Protein AF-A0A6H1ZQM0-F1 (afdb_monomer)

Sequence (120 aa):
MTTIKIISPIAGKGLGRIYTAQPQIVDETNYIELGLIVRDDAGEPIKNAVVIITATDDTQNKTLNGTGDVLPQYENEVRIITPFYPFHYEFKTVGDHTITFSVNDITDSVTLTVVAPDPV

Nearest PDB structures (foldseek):
  2ill-assembly1_A  TM=4.337E-01  e=2.910E-03  Homo sapiens
  6efy-assembly1_A-2  TM=4.329E-01  e=1.129E-02  Drosophila melanogaster
  7y1b-assembly1_A  TM=4.254E-01  e=7.142E-02  Mus musculus
  2edn-assembly1_A  TM=3.962E-01  e=3.725E-02  Homo sapiens
  4y61-assembly1_A  TM=4.168E-01  e=4.517E-01  Mus musculus

Secondary structure (DSSP, 8-state):
--EEEEE-SSTTSSSS-EEE----TT-TT-EEEEEEEEE-TTS-B-SS-EEEEEESSGGG-EEEES--EEEEEEETTEEEEEEEEEEEEE--SSEEEEEEEEETTEEEEEEEEEEPPPP-

Structure (mmCIF, N/CA/C/O backbone):
data_AF-A0A6H1ZQM0-F1
#
_entry.id   AF-A0A6H1ZQM0-F1
#
loop_
_atom_site.group_PDB
_atom_site.id
_atom_site.type_symbol
_atom_site.label_atom_id
_atom_site.label_alt_id
_atom_site.label_comp_id
_atom_site.label_asym_id
_atom_site.label_entity_id
_atom_site.label_seq_id
_atom_site.pdbx_PDB_ins_code
_atom_site.Cartn_x
_atom_site.Cartn_y
_atom_site.Cartn_z
_atom_site.occupancy
_atom_site.B_iso_or_equiv
_atom_site.auth_seq_id
_atom_site.auth_comp_id
_atom_site.auth_asym_id
_atom_site.auth_atom_id
_atom_site.pdbx_PDB_model_num
ATOM 1 N N . MET A 1 1 ? 15.819 -9.179 -11.002 1.00 77.19 1 MET A N 1
ATOM 2 C CA . MET A 1 1 ? 14.722 -9.644 -10.148 1.00 77.19 1 MET A CA 1
ATOM 3 C C . MET A 1 1 ? 13.689 -8.534 -10.046 1.00 7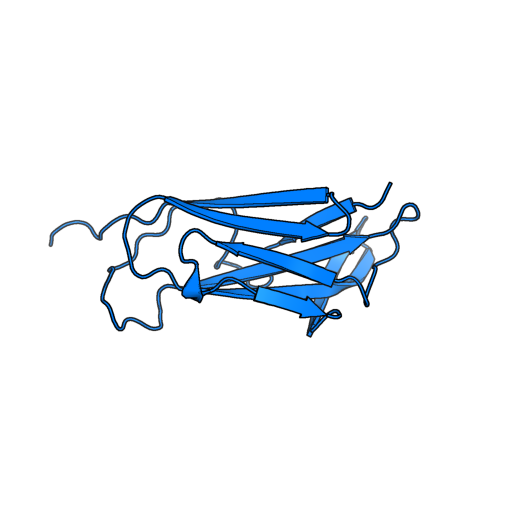7.19 1 MET A C 1
ATOM 5 O O . MET A 1 1 ? 14.099 -7.398 -9.821 1.00 77.19 1 MET A O 1
ATOM 9 N N . THR A 1 2 ? 12.395 -8.838 -10.202 1.00 89.00 2 THR A N 1
ATOM 10 C CA . THR A 1 2 ? 11.324 -7.866 -9.941 1.00 89.00 2 THR A CA 1
ATOM 11 C C . THR A 1 2 ? 11.441 -7.382 -8.500 1.00 89.00 2 THR A C 1
ATOM 13 O O . THR A 1 2 ? 11.772 -8.159 -7.605 1.00 89.00 2 THR A O 1
ATOM 16 N N . THR A 1 3 ? 11.197 -6.098 -8.275 1.00 92.75 3 THR A N 1
ATOM 17 C CA . THR A 1 3 ? 11.216 -5.500 -6.940 1.00 92.75 3 THR A CA 1
ATOM 18 C C . THR A 1 3 ? 9.886 -4.830 -6.653 1.00 92.75 3 THR A C 1
ATOM 20 O O . THR A 1 3 ? 9.220 -4.314 -7.556 1.00 92.75 3 THR A O 1
ATOM 23 N N . ILE A 1 4 ? 9.501 -4.840 -5.380 1.00 93.94 4 ILE A N 1
ATOM 24 C CA . ILE A 1 4 ? 8.339 -4.109 -4.891 1.00 93.94 4 ILE A CA 1
ATOM 25 C C . ILE A 1 4 ? 8.764 -3.165 -3.771 1.00 93.94 4 ILE A C 1
ATOM 27 O O . ILE A 1 4 ? 9.729 -3.430 -3.055 1.00 93.94 4 ILE A O 1
ATOM 31 N N . LYS A 1 5 ? 8.060 -2.043 -3.649 1.00 92.69 5 LYS A N 1
ATOM 32 C CA . LYS A 1 5 ? 8.291 -1.050 -2.602 1.00 92.69 5 LYS A CA 1
ATOM 33 C C . LYS A 1 5 ? 6.970 -0.452 -2.159 1.00 92.69 5 LYS A C 1
ATOM 35 O O . LYS A 1 5 ? 6.292 0.197 -2.960 1.00 92.69 5 LYS A O 1
ATOM 40 N N . ILE A 1 6 ? 6.643 -0.617 -0.882 1.00 90.75 6 ILE A N 1
ATOM 41 C CA . ILE A 1 6 ? 5.514 0.083 -0.272 1.00 90.75 6 ILE A CA 1
ATOM 42 C C . ILE A 1 6 ? 5.908 1.546 -0.028 1.00 90.75 6 ILE A C 1
ATOM 44 O O . ILE A 1 6 ? 7.037 1.868 0.351 1.00 90.75 6 ILE A O 1
ATOM 48 N N . ILE A 1 7 ? 4.973 2.457 -0.273 1.00 90.19 7 ILE A N 1
ATOM 49 C CA . ILE A 1 7 ? 5.135 3.902 -0.115 1.00 90.19 7 ILE A CA 1
ATOM 50 C C . ILE A 1 7 ? 3.937 4.520 0.613 1.00 90.19 7 ILE A C 1
ATOM 52 O O . ILE A 1 7 ? 2.844 3.962 0.629 1.00 90.19 7 ILE A O 1
ATOM 56 N N . SER A 1 8 ? 4.151 5.716 1.163 1.00 86.81 8 SER A N 1
ATOM 57 C CA . SER A 1 8 ? 3.099 6.630 1.618 1.00 86.81 8 SER A CA 1
ATOM 58 C C . SER A 1 8 ? 2.915 7.719 0.556 1.00 86.81 8 SER A C 1
ATOM 60 O O . SER A 1 8 ? 3.752 8.624 0.501 1.00 86.81 8 SER A O 1
ATOM 62 N N . PRO A 1 9 ? 1.884 7.664 -0.305 1.00 81.50 9 PRO A N 1
ATOM 63 C CA . PRO A 1 9 ? 1.688 8.669 -1.349 1.00 81.50 9 PRO A CA 1
ATOM 64 C C . PRO A 1 9 ? 1.310 10.041 -0.773 1.00 81.50 9 PRO A C 1
ATOM 66 O O . PRO A 1 9 ? 1.585 11.065 -1.395 1.00 81.50 9 PRO A O 1
ATOM 69 N N . ILE A 1 10 ? 0.740 10.080 0.437 1.00 77.50 10 ILE A N 1
ATOM 70 C CA . ILE A 1 10 ? 0.401 11.320 1.138 1.00 77.50 10 ILE A CA 1
ATOM 71 C C . ILE A 1 10 ? 1.422 11.593 2.243 1.00 77.50 10 ILE A C 1
ATOM 73 O O . ILE A 1 10 ? 1.634 10.777 3.145 1.00 77.50 10 ILE A O 1
ATOM 77 N N . ALA A 1 11 ? 2.046 12.771 2.198 1.00 67.62 11 ALA A N 1
ATOM 78 C CA . ALA A 1 11 ? 2.943 13.220 3.253 1.00 67.62 11 ALA A CA 1
ATOM 79 C C . ALA A 1 11 ? 2.189 13.311 4.589 1.00 67.62 11 ALA A C 1
ATOM 81 O O . ALA A 1 11 ? 1.138 13.937 4.689 1.00 67.62 11 ALA A O 1
ATOM 82 N N . GLY A 1 12 ? 2.733 12.681 5.629 1.00 63.97 12 GLY A N 1
ATOM 83 C CA . GLY A 1 12 ? 2.134 12.696 6.962 1.00 63.97 12 GLY A CA 1
ATOM 84 C C . GLY A 1 12 ? 1.125 11.577 7.252 1.00 63.97 12 GLY A C 1
ATOM 85 O O . GLY A 1 12 ? 0.748 11.434 8.412 1.00 63.97 12 GLY A O 1
ATOM 86 N N . LYS A 1 13 ? 0.739 10.761 6.258 1.00 68.12 13 LYS A N 1
ATOM 87 C CA . LYS A 1 13 ? -0.271 9.694 6.398 1.00 68.12 13 LYS A CA 1
ATOM 88 C C . LYS A 1 13 ? 0.198 8.317 5.893 1.00 68.12 13 LYS A C 1
ATOM 90 O O . LYS A 1 13 ? -0.497 7.683 5.109 1.00 68.12 13 LYS A O 1
ATOM 95 N N . GLY A 1 14 ? 1.340 7.822 6.377 1.00 64.62 14 GLY A N 1
ATOM 96 C CA . GLY A 1 14 ? 1.783 6.456 6.060 1.00 64.62 14 GLY A CA 1
ATOM 97 C C . GLY A 1 14 ? 2.999 5.975 6.854 1.00 64.62 14 GLY A C 1
ATOM 98 O O . GLY A 1 14 ? 3.269 6.489 7.933 1.00 64.62 14 GLY A O 1
ATOM 99 N N . LEU A 1 15 ? 3.689 4.974 6.300 1.00 69.25 15 LEU A N 1
ATOM 100 C CA . LEU A 1 15 ? 4.674 4.061 6.910 1.00 69.25 15 LEU A CA 1
ATOM 101 C C . LEU A 1 15 ? 5.413 4.507 8.193 1.00 69.25 15 LEU A C 1
ATOM 103 O O . LEU A 1 15 ? 5.974 5.601 8.272 1.00 69.25 15 LEU A O 1
ATOM 107 N N . GLY A 1 16 ? 5.536 3.563 9.140 1.00 57.56 16 GLY A N 1
ATOM 108 C CA . GLY A 1 16 ? 6.479 3.634 10.266 1.00 57.56 16 GLY A CA 1
ATOM 109 C C . GLY A 1 16 ? 6.045 4.532 11.425 1.00 57.56 16 GLY A C 1
ATOM 110 O O . GLY A 1 16 ? 6.893 5.048 12.152 1.00 57.56 16 GLY A O 1
ATOM 111 N N . ARG A 1 17 ? 4.738 4.753 11.584 1.00 62.03 17 ARG A N 1
ATOM 112 C CA . ARG A 1 17 ? 4.167 5.609 12.629 1.00 62.03 17 ARG A CA 1
ATOM 113 C C . ARG A 1 17 ? 3.259 4.807 13.556 1.00 62.03 17 ARG A C 1
ATOM 115 O O . ARG A 1 17 ? 2.608 3.861 13.121 1.00 62.03 17 ARG A O 1
ATOM 122 N N . ILE A 1 18 ? 3.204 5.227 14.818 1.00 62.16 18 ILE A N 1
ATOM 123 C CA . ILE A 1 18 ? 2.134 4.850 15.745 1.00 62.16 18 ILE A CA 1
ATOM 124 C C . ILE A 1 18 ? 0.974 5.804 15.480 1.00 62.16 18 ILE A C 1
ATOM 126 O O . ILE A 1 18 ? 1.176 7.021 15.436 1.00 62.16 18 ILE A O 1
ATOM 130 N N . TYR A 1 19 ? -0.220 5.257 15.286 1.00 66.56 19 TYR A N 1
ATOM 131 C CA . TYR A 1 19 ? -1.415 6.042 15.019 1.00 66.56 19 TYR A CA 1
ATOM 132 C C . TYR A 1 19 ? -2.262 6.098 16.282 1.00 66.56 19 TYR A C 1
ATOM 134 O O . TYR A 1 19 ? -2.780 5.083 16.746 1.00 66.56 19 TYR A O 1
ATOM 142 N N . THR A 1 20 ? -2.406 7.297 16.841 1.00 57.44 20 THR A N 1
ATOM 143 C CA . THR A 1 20 ? -3.434 7.558 17.846 1.00 57.44 20 THR A CA 1
ATOM 144 C C . THR A 1 20 ? -4.732 7.814 17.105 1.00 57.44 20 THR A C 1
ATOM 146 O O . THR A 1 20 ? -4.843 8.793 16.368 1.00 57.44 20 THR A O 1
ATOM 149 N N . ALA A 1 21 ? -5.700 6.931 17.289 1.00 58.84 21 ALA A N 1
ATOM 150 C CA . ALA A 1 21 ? -7.008 7.050 16.675 1.00 58.84 21 ALA A CA 1
ATOM 151 C C . ALA A 1 21 ? -8.073 6.819 17.728 1.00 58.84 21 ALA A C 1
ATOM 153 O O . ALA A 1 21 ? -7.935 5.925 18.560 1.00 58.84 21 ALA A O 1
ATOM 154 N N . GLN A 1 22 ? -9.142 7.614 17.692 1.00 55.22 22 GLN A N 1
ATOM 155 C CA . GLN A 1 22 ? -10.358 7.252 18.405 1.00 55.22 22 GLN A CA 1
ATOM 156 C C . GLN A 1 22 ? -11.006 6.126 17.601 1.00 55.22 22 GLN A C 1
ATOM 158 O O . GLN A 1 22 ? -11.541 6.417 16.535 1.00 55.22 22 GLN A O 1
ATOM 163 N N . PRO A 1 23 ? -10.975 4.857 18.041 1.00 52.62 23 PRO A N 1
ATOM 164 C CA . PRO A 1 23 ? -11.600 3.768 17.307 1.00 52.62 23 PRO A CA 1
ATOM 165 C C . PRO A 1 23 ? -13.107 3.887 17.541 1.00 52.62 23 PRO A C 1
ATOM 167 O O . PRO A 1 23 ? -13.685 3.261 18.426 1.00 52.62 23 PRO A O 1
ATOM 170 N N . GLN A 1 24 ? -13.740 4.798 16.815 1.00 54.00 24 GLN A N 1
ATOM 171 C CA . GLN A 1 24 ? -15.182 4.883 16.690 1.00 54.00 24 GLN A CA 1
ATOM 172 C C . GLN A 1 24 ? -15.557 4.159 15.399 1.00 54.00 24 GLN A C 1
ATOM 174 O O . GLN A 1 24 ? -14.864 4.267 14.391 1.00 54.00 24 GLN A O 1
ATOM 179 N N . ILE A 1 25 ? -16.681 3.441 15.418 1.00 49.69 25 ILE A N 1
ATOM 180 C CA . ILE A 1 25 ? -17.190 2.657 14.277 1.00 49.69 25 ILE A CA 1
ATOM 181 C C . ILE A 1 25 ? -17.436 3.539 13.026 1.00 49.69 25 ILE A C 1
ATOM 183 O O . ILE A 1 25 ? -17.604 3.009 11.932 1.00 49.69 25 ILE A O 1
ATOM 187 N N . VAL A 1 26 ? -17.449 4.871 13.174 1.00 44.91 26 VAL A N 1
ATOM 188 C CA . VAL A 1 26 ? -17.863 5.835 12.141 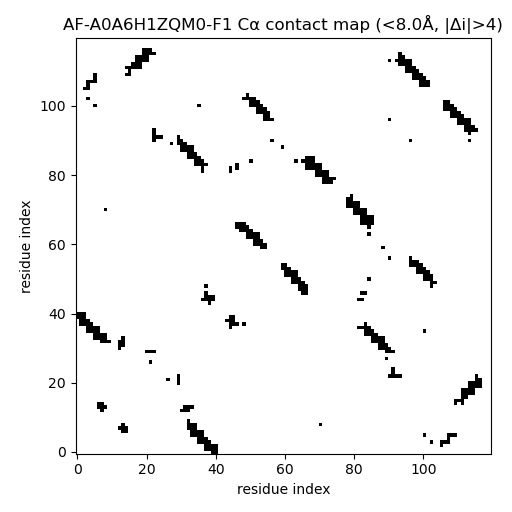1.00 44.91 26 VAL A CA 1
ATOM 189 C C . VAL A 1 26 ? -16.986 7.097 12.125 1.00 44.91 26 VAL A C 1
ATOM 191 O O . VAL A 1 26 ? -17.488 8.186 11.866 1.00 44.91 26 VAL A O 1
ATOM 194 N N . ASP A 1 27 ? -15.693 6.999 12.444 1.00 51.16 27 ASP A N 1
ATOM 195 C CA . ASP A 1 27 ? -14.792 8.132 12.196 1.00 51.16 27 ASP A CA 1
ATOM 196 C C . ASP A 1 27 ? -14.021 7.909 10.888 1.00 51.16 27 ASP A C 1
ATOM 198 O O . ASP A 1 27 ? -13.013 7.201 10.850 1.00 51.16 27 ASP A O 1
ATOM 202 N N . GLU A 1 28 ? -14.516 8.521 9.805 1.00 56.94 28 GLU A N 1
ATOM 203 C CA . GLU A 1 28 ? -13.918 8.539 8.454 1.00 56.94 28 GLU A CA 1
ATOM 204 C C . GLU A 1 28 ? -12.494 9.149 8.433 1.00 56.94 28 GLU A C 1
ATOM 206 O O . GLU A 1 28 ? -11.851 9.239 7.388 1.00 56.94 28 GLU A O 1
ATOM 211 N N . THR A 1 29 ? -11.973 9.594 9.582 1.00 66.12 29 THR A N 1
ATOM 212 C CA . THR A 1 29 ? -10.628 10.162 9.722 1.00 66.12 29 THR A CA 1
ATOM 213 C C . THR A 1 29 ? -9.534 9.129 10.022 1.00 66.12 29 THR A C 1
ATOM 215 O O . THR A 1 29 ? -8.352 9.431 9.812 1.00 66.12 29 THR A O 1
ATOM 218 N N . ASN A 1 30 ? -9.895 7.905 10.430 1.00 81.25 30 ASN A N 1
ATOM 219 C CA . ASN A 1 30 ? -8.957 6.834 10.790 1.00 81.25 30 ASN A CA 1
ATOM 220 C C . ASN A 1 30 ? -8.539 6.000 9.581 1.00 81.25 30 ASN A C 1
ATOM 222 O O . ASN A 1 30 ? -8.940 4.847 9.411 1.00 81.25 30 ASN A O 1
ATOM 226 N N . TYR A 1 31 ? -7.713 6.604 8.738 1.00 86.38 31 TYR A N 1
ATOM 227 C CA . TYR A 1 31 ? -7.200 5.941 7.554 1.00 86.38 31 TYR A CA 1
ATOM 228 C C . TYR A 1 31 ? -5.742 6.285 7.285 1.00 86.38 31 TYR A C 1
ATOM 230 O O . TYR A 1 31 ? -5.208 7.315 7.719 1.00 86.38 31 TYR A O 1
ATOM 238 N N . ILE A 1 32 ? -5.112 5.424 6.497 1.00 87.62 32 ILE A N 1
ATOM 239 C CA . ILE A 1 32 ? -3.862 5.728 5.816 1.00 87.62 32 ILE A CA 1
ATOM 240 C C . ILE A 1 32 ? -4.010 5.515 4.319 1.00 87.62 32 ILE A C 1
ATOM 242 O O . ILE A 1 32 ? -4.856 4.752 3.855 1.00 87.62 32 ILE A O 1
ATOM 246 N N . GLU A 1 33 ? -3.127 6.168 3.577 1.00 90.50 33 GLU A N 1
ATOM 247 C CA . GLU A 1 33 ? -2.934 5.87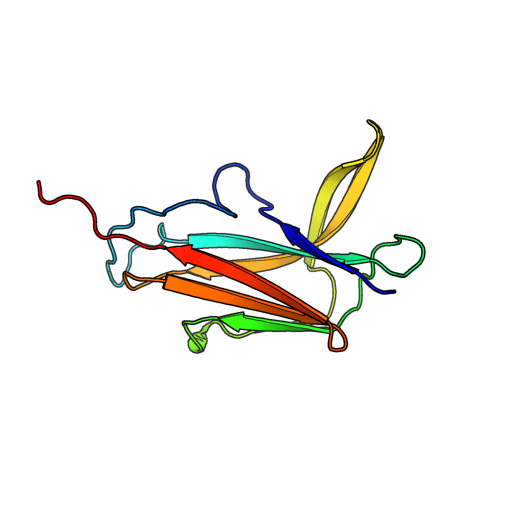0 2.170 1.00 90.50 33 GLU A CA 1
ATOM 248 C C . GLU A 1 33 ? -1.617 5.131 2.010 1.00 90.50 33 GLU A C 1
ATOM 250 O O . GLU A 1 33 ? -0.570 5.559 2.504 1.00 90.50 33 GLU A O 1
ATOM 255 N N . LEU A 1 34 ? -1.674 4.027 1.285 1.00 92.69 34 LEU A N 1
ATOM 256 C CA . LEU A 1 34 ? -0.526 3.253 0.869 1.00 92.69 34 LEU A CA 1
ATOM 257 C C . LEU A 1 34 ? -0.469 3.209 -0.651 1.00 92.69 34 LEU A C 1
ATOM 259 O O . LEU A 1 34 ? -1.451 3.409 -1.365 1.00 92.69 34 LEU A O 1
ATOM 263 N N . GLY A 1 35 ? 0.718 2.923 -1.154 1.00 93.19 35 GLY A N 1
ATOM 264 C CA . GLY A 1 35 ? 0.919 2.589 -2.547 1.00 93.19 35 GLY A CA 1
ATOM 265 C C . GLY A 1 35 ? 1.953 1.491 -2.681 1.00 93.19 35 GLY A C 1
ATOM 266 O O . GLY A 1 35 ? 2.872 1.408 -1.867 1.00 93.19 35 GLY A O 1
ATOM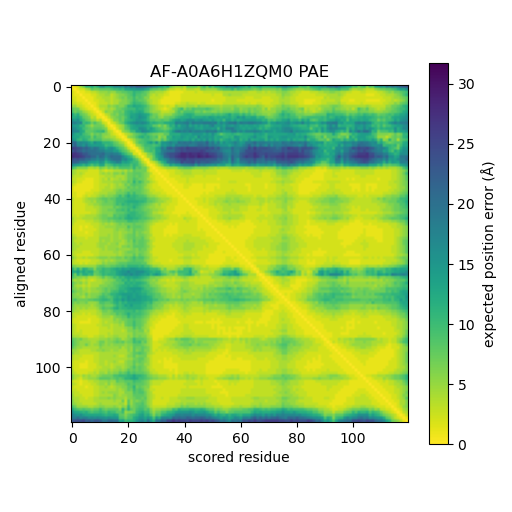 267 N N . LEU A 1 36 ? 1.835 0.683 -3.728 1.00 95.62 36 LEU A N 1
ATOM 268 C CA . LEU A 1 36 ? 2.903 -0.220 -4.141 1.00 95.62 36 LEU A CA 1
ATOM 269 C C . LEU A 1 36 ? 3.544 0.292 -5.422 1.00 95.62 36 LEU A C 1
ATOM 271 O O . LEU A 1 36 ? 2.848 0.576 -6.393 1.00 95.62 36 LEU A O 1
ATOM 275 N N . ILE A 1 37 ? 4.867 0.372 -5.450 1.00 94.56 37 ILE A N 1
ATOM 276 C CA . ILE A 1 37 ? 5.633 0.514 -6.687 1.00 94.56 37 ILE A CA 1
ATOM 277 C C . ILE A 1 37 ? 6.185 -0.856 -7.039 1.00 94.56 37 ILE A C 1
ATOM 279 O O . ILE A 1 37 ? 6.762 -1.525 -6.185 1.00 94.56 37 ILE A O 1
ATOM 283 N N . VAL A 1 38 ? 6.023 -1.249 -8.298 1.00 95.12 38 VAL A N 1
ATOM 284 C CA . VAL A 1 38 ? 6.555 -2.498 -8.843 1.00 95.12 38 VAL A CA 1
ATOM 285 C C . VAL A 1 38 ? 7.527 -2.130 -9.953 1.00 95.12 38 VAL A C 1
ATOM 287 O O . VAL A 1 38 ? 7.159 -1.378 -10.857 1.00 95.12 38 VAL A O 1
ATOM 290 N N . ARG A 1 39 ? 8.758 -2.634 -9.887 1.00 93.75 39 ARG A N 1
ATOM 291 C CA . ARG A 1 39 ? 9.786 -2.416 -10.911 1.00 93.75 39 ARG A CA 1
ATOM 292 C C . ARG A 1 39 ? 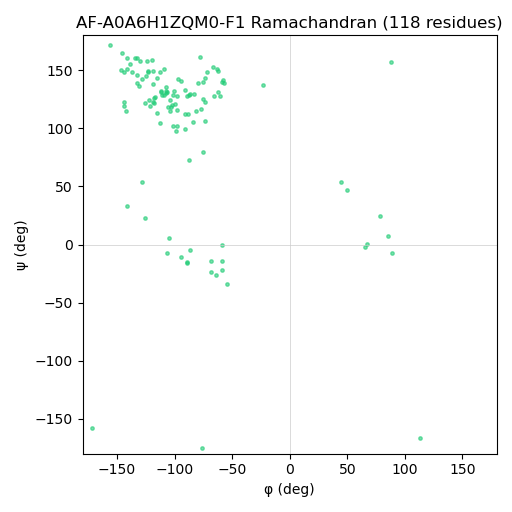10.331 -3.741 -11.415 1.00 93.75 39 ARG A C 1
ATOM 294 O O . ARG A 1 39 ? 10.445 -4.698 -10.649 1.00 93.75 39 ARG A O 1
ATOM 301 N N . ASP A 1 40 ? 10.659 -3.791 -12.695 1.00 92.88 40 ASP A N 1
ATOM 302 C CA . ASP A 1 40 ? 11.343 -4.930 -13.289 1.00 92.88 40 ASP A CA 1
ATOM 303 C C . ASP A 1 40 ? 12.840 -4.950 -12.935 1.00 92.88 40 ASP A C 1
ATOM 305 O O . ASP A 1 40 ? 13.348 -4.147 -12.148 1.00 92.88 40 ASP A O 1
ATOM 309 N N . ASP A 1 41 ? 13.548 -5.900 -13.532 1.00 89.94 41 ASP A N 1
ATOM 310 C CA . ASP A 1 41 ? 14.977 -6.131 -13.345 1.00 89.94 41 ASP A CA 1
ATOM 311 C C . ASP A 1 41 ? 15.858 -4.970 -13.821 1.00 89.94 41 ASP A C 1
ATOM 313 O O . ASP A 1 41 ? 16.976 -4.812 -13.332 1.00 89.94 41 ASP A O 1
ATOM 317 N N . ALA A 1 42 ? 15.367 -4.181 -14.778 1.00 91.31 42 ALA A N 1
ATOM 318 C CA . ALA A 1 42 ? 16.036 -2.995 -15.296 1.00 91.31 42 ALA A CA 1
ATOM 319 C C . ALA A 1 42 ? 15.717 -1.742 -14.461 1.00 91.31 42 ALA A C 1
ATOM 321 O O . ALA A 1 42 ? 16.294 -0.683 -14.700 1.00 91.31 42 ALA A O 1
ATOM 322 N N . GLY A 1 43 ? 14.831 -1.863 -13.467 1.00 88.81 43 GLY A N 1
ATOM 323 C CA . GLY A 1 43 ? 14.341 -0.752 -12.662 1.00 88.81 43 GLY A CA 1
ATOM 324 C C . GLY A 1 43 ? 13.157 -0.020 -13.295 1.00 88.81 43 GLY A C 1
ATOM 325 O O . GLY A 1 43 ? 12.719 0.990 -12.743 1.00 88.81 43 GLY A O 1
ATOM 326 N N . GLU A 1 44 ? 12.597 -0.511 -14.399 1.00 90.31 44 GLU A N 1
ATOM 327 C CA . GLU A 1 44 ? 11.474 0.134 -15.076 1.00 90.31 44 GLU A CA 1
ATOM 328 C C . GLU A 1 44 ? 10.143 -0.179 -14.373 1.00 90.31 44 GLU A C 1
ATOM 330 O O . GLU A 1 44 ? 9.913 -1.317 -13.950 1.00 90.31 44 GLU A O 1
ATOM 335 N N . PRO A 1 45 ? 9.229 0.799 -14.222 1.00 91.69 45 PRO A N 1
ATOM 336 C CA . PRO A 1 45 ? 7.951 0.560 -13.561 1.00 91.69 45 PRO A CA 1
ATOM 337 C C . PRO A 1 45 ? 7.043 -0.413 -14.329 1.00 91.69 45 PRO A C 1
ATOM 339 O O . PRO A 1 45 ? 6.692 -0.180 -15.488 1.00 91.69 45 PRO A O 1
ATOM 342 N N . ILE A 1 46 ? 6.551 -1.445 -13.641 1.00 92.81 46 ILE A N 1
ATOM 343 C CA . ILE A 1 46 ? 5.557 -2.384 -14.171 1.00 92.81 46 ILE A CA 1
ATOM 344 C C . ILE A 1 46 ? 4.154 -1.839 -13.892 1.00 92.81 46 ILE A C 1
ATOM 346 O O . ILE A 1 46 ? 3.704 -1.781 -12.745 1.00 92.81 46 ILE A O 1
ATOM 350 N N . LYS A 1 47 ? 3.436 -1.463 -14.956 1.00 92.38 47 LYS A N 1
ATOM 351 C CA . LYS A 1 47 ? 2.131 -0.781 -14.864 1.00 92.38 47 LYS A CA 1
ATOM 352 C C . LYS A 1 47 ? 0.912 -1.693 -14.923 1.00 92.38 47 LYS A C 1
ATOM 354 O O . LYS A 1 47 ? -0.195 -1.214 -14.720 1.00 92.38 47 LYS A O 1
ATOM 359 N N . ASN A 1 48 ? 1.099 -2.962 -15.260 1.00 91.56 48 ASN A N 1
ATOM 360 C CA . ASN A 1 48 ? 0.046 -3.947 -15.517 1.00 91.56 48 ASN A CA 1
ATOM 361 C C . ASN A 1 48 ? 0.205 -5.212 -14.658 1.00 91.56 48 ASN A C 1
ATOM 363 O O . ASN A 1 48 ? -0.278 -6.277 -15.038 1.00 91.56 48 ASN A O 1
ATOM 367 N N . ALA A 1 49 ? 0.897 -5.106 -13.524 1.00 93.38 49 ALA A N 1
ATOM 368 C CA . ALA A 1 49 ? 0.979 -6.192 -12.564 1.00 93.38 49 ALA A CA 1
ATOM 369 C C . ALA A 1 49 ? -0.393 -6.450 -11.926 1.00 93.38 49 ALA A C 1
ATOM 371 O O . ALA A 1 49 ? -1.227 -5.545 -11.803 1.00 93.38 49 ALA A O 1
ATOM 372 N N . VAL A 1 50 ? -0.588 -7.697 -11.502 1.00 95.75 50 VAL A N 1
ATOM 373 C CA . VAL A 1 50 ? -1.680 -8.091 -10.613 1.00 95.75 50 VAL A CA 1
ATOM 374 C C . VAL A 1 50 ? -1.151 -7.975 -9.191 1.00 95.75 50 VAL A C 1
ATOM 376 O O . VAL A 1 50 ? -0.249 -8.720 -8.807 1.00 95.75 50 VAL A O 1
ATOM 379 N N . VAL A 1 51 ? -1.679 -7.019 -8.430 1.00 97.06 51 VAL A N 1
ATOM 380 C CA . VAL A 1 51 ? -1.312 -6.814 -7.026 1.00 97.06 51 VAL A CA 1
ATOM 381 C C . VAL A 1 51 ? -2.405 -7.388 -6.145 1.00 97.06 51 VAL A C 1
ATOM 383 O O . VAL A 1 51 ? -3.552 -6.944 -6.207 1.00 97.06 51 VAL A O 1
ATOM 386 N N . ILE A 1 52 ? -2.043 -8.355 -5.310 1.00 97.88 52 ILE A N 1
ATOM 387 C CA . ILE A 1 52 ? -2.925 -8.917 -4.290 1.00 97.88 52 ILE A CA 1
ATOM 388 C C . ILE A 1 52 ? -2.598 -8.228 -2.969 1.00 97.88 52 ILE A C 1
ATOM 390 O O . ILE A 1 52 ? -1.438 -8.172 -2.566 1.00 97.88 52 ILE A O 1
ATOM 394 N N . ILE A 1 53 ? -3.619 -7.691 -2.314 1.00 98.00 53 ILE A N 1
ATOM 395 C CA . ILE A 1 53 ? -3.512 -6.992 -1.040 1.00 98.00 53 ILE A CA 1
ATOM 396 C C . ILE A 1 53 ? -4.344 -7.752 -0.021 1.00 98.00 53 ILE A C 1
ATOM 398 O O . ILE A 1 53 ? -5.550 -7.935 -0.216 1.00 98.00 53 ILE A O 1
ATOM 402 N N . THR A 1 54 ? -3.703 -8.166 1.064 1.00 97.94 54 THR A N 1
ATOM 403 C CA . THR A 1 54 ? -4.381 -8.696 2.246 1.00 97.94 54 THR A CA 1
ATOM 404 C C . THR A 1 54 ? -4.140 -7.775 3.430 1.00 97.94 54 THR A C 1
ATOM 406 O O . THR A 1 54 ? -3.066 -7.190 3.565 1.00 97.94 54 THR A O 1
ATOM 409 N N . ALA A 1 55 ? -5.140 -7.616 4.283 1.00 95.69 55 ALA A N 1
ATOM 410 C CA . ALA A 1 55 ? -5.075 -6.782 5.470 1.00 95.69 55 ALA A CA 1
ATOM 411 C C . ALA A 1 55 ? -5.620 -7.541 6.682 1.00 95.69 55 ALA A C 1
ATOM 413 O O . ALA A 1 55 ? -6.382 -8.490 6.536 1.00 95.69 55 ALA A O 1
ATOM 414 N N . THR A 1 56 ? -5.273 -7.096 7.891 1.00 94.31 56 THR A N 1
ATOM 415 C CA . THR A 1 56 ? -5.867 -7.621 9.135 1.00 94.31 56 THR A CA 1
ATOM 416 C C . THR A 1 56 ? -7.397 -7.550 9.135 1.00 94.31 56 THR A C 1
ATOM 418 O O . THR A 1 56 ? -8.050 -8.426 9.694 1.00 94.31 56 THR A O 1
ATOM 421 N N . ASP A 1 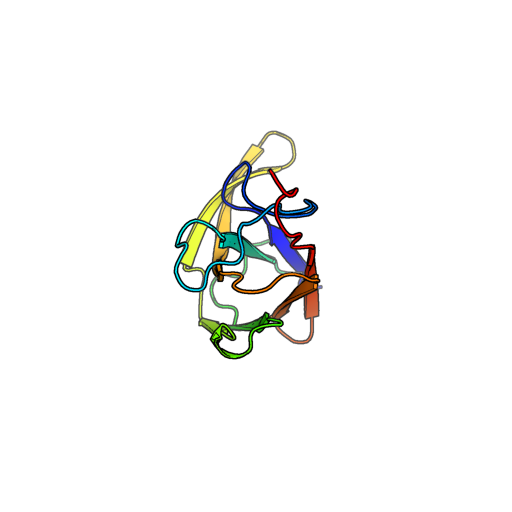57 ? -7.971 -6.519 8.508 1.00 92.56 57 ASP A N 1
ATOM 422 C CA . ASP A 1 57 ? -9.404 -6.467 8.215 1.00 92.56 57 ASP A CA 1
ATOM 423 C C . ASP A 1 57 ? -9.652 -7.071 6.829 1.00 92.56 57 ASP A C 1
ATOM 425 O O . ASP A 1 57 ? -9.485 -6.397 5.809 1.00 92.56 57 ASP A O 1
ATOM 429 N N . ASP A 1 58 ? -10.074 -8.337 6.804 1.00 95.19 58 ASP A N 1
ATOM 430 C CA . ASP A 1 58 ? -10.315 -9.081 5.566 1.00 95.19 58 ASP A CA 1
ATOM 431 C C . ASP A 1 58 ? -11.366 -8.435 4.650 1.00 95.19 58 ASP A C 1
ATOM 433 O O . ASP A 1 58 ? -11.367 -8.678 3.441 1.00 95.19 58 ASP A O 1
ATOM 437 N N . THR A 1 59 ? -12.251 -7.583 5.187 1.00 94.12 59 THR A N 1
ATOM 438 C CA . THR A 1 59 ? -13.244 -6.858 4.374 1.00 94.12 59 THR A CA 1
ATOM 439 C C . THR A 1 59 ? -12.607 -5.817 3.452 1.00 94.12 59 THR A C 1
ATOM 441 O O . THR A 1 59 ? -13.250 -5.364 2.505 1.00 94.12 59 THR A O 1
ATOM 444 N N . GLN A 1 60 ? -11.337 -5.478 3.688 1.00 94.94 60 GLN A N 1
ATOM 445 C CA . GLN A 1 60 ? -10.551 -4.545 2.883 1.00 94.94 60 GLN A CA 1
ATOM 446 C C . GLN A 1 60 ? -9.514 -5.244 1.991 1.00 94.94 60 GLN A C 1
ATOM 448 O O . GLN A 1 60 ? -8.747 -4.569 1.299 1.00 94.94 60 GLN A O 1
ATOM 453 N N . ASN A 1 61 ? -9.505 -6.582 1.950 1.00 97.56 61 ASN A N 1
ATOM 454 C CA . ASN A 1 61 ? -8.693 -7.339 0.999 1.00 97.56 61 ASN A CA 1
ATOM 455 C C . ASN A 1 61 ? -9.043 -6.934 -0.439 1.00 97.56 61 ASN A C 1
ATOM 457 O O . ASN A 1 61 ? -10.210 -6.736 -0.790 1.00 97.56 61 ASN A O 1
ATOM 461 N N . LYS A 1 62 ? -8.028 -6.808 -1.298 1.00 96.69 62 LYS A N 1
ATOM 462 C CA . LYS A 1 62 ? -8.211 -6.257 -2.643 1.00 96.69 62 LYS A CA 1
ATOM 463 C C . LYS A 1 62 ? -7.285 -6.898 -3.662 1.00 96.69 62 LYS A C 1
ATOM 465 O O . LYS A 1 62 ? -6.170 -7.297 -3.359 1.00 96.69 62 LYS A O 1
ATOM 470 N N . THR A 1 63 ? -7.740 -6.961 -4.907 1.00 97.12 63 THR A N 1
ATOM 471 C CA . THR A 1 63 ? -6.884 -7.233 -6.066 1.00 97.12 63 THR A CA 1
ATOM 472 C C . THR A 1 63 ? -6.910 -6.019 -6.980 1.00 97.12 63 THR A C 1
ATOM 474 O O . THR A 1 63 ? -7.985 -5.537 -7.342 1.00 97.12 63 THR A O 1
ATOM 477 N N . LEU A 1 64 ? -5.735 -5.508 -7.333 1.00 95.81 64 LEU A N 1
ATOM 478 C CA . LEU A 1 64 ? -5.570 -4.385 -8.247 1.00 95.81 64 LEU A CA 1
ATOM 479 C C . LEU A 1 64 ? -4.945 -4.880 -9.548 1.00 95.81 64 LEU A C 1
ATOM 481 O O . LEU A 1 64 ? -3.907 -5.537 -9.534 1.00 95.81 64 LEU A O 1
ATOM 485 N N . ASN A 1 65 ? -5.575 -4.527 -10.667 1.00 92.31 65 ASN A N 1
ATOM 486 C CA . ASN A 1 65 ? -5.070 -4.802 -12.006 1.00 92.31 65 ASN A CA 1
ATOM 487 C C . ASN A 1 65 ? -4.701 -3.473 -12.657 1.00 92.31 65 ASN A C 1
ATOM 489 O O . ASN A 1 65 ? -5.574 -2.711 -13.072 1.00 92.31 65 ASN A O 1
ATOM 493 N N . GLY A 1 66 ? -3.402 -3.211 -12.735 1.00 84.94 66 GLY A N 1
ATOM 494 C CA . GLY A 1 66 ? -2.859 -1.979 -13.291 1.00 84.94 66 GLY A CA 1
ATOM 495 C C . GLY A 1 66 ? -2.693 -0.824 -12.297 1.00 84.94 66 GLY A C 1
ATOM 496 O O . GLY A 1 66 ? -3.326 -0.776 -11.242 1.00 84.94 66 GLY A O 1
ATOM 497 N N . THR A 1 67 ? -1.795 0.105 -12.630 1.00 81.06 67 THR A N 1
ATOM 498 C CA . THR A 1 67 ? -1.476 1.263 -11.781 1.00 81.06 67 THR A CA 1
ATOM 499 C C . THR A 1 67 ? -2.583 2.306 -11.862 1.00 81.06 67 THR A C 1
ATOM 501 O O . THR A 1 67 ? -2.924 2.751 -12.959 1.00 81.06 67 THR A O 1
ATOM 504 N N . GLY A 1 68 ? -3.131 2.690 -10.710 1.00 80.12 68 GLY A N 1
ATOM 505 C CA . GLY A 1 68 ? -4.254 3.628 -10.615 1.00 80.12 68 GLY A CA 1
ATOM 506 C C . GLY A 1 68 ? -3.845 5.097 -10.518 1.00 80.12 68 GLY A C 1
ATOM 507 O O . GLY A 1 68 ? -4.690 5.959 -10.733 1.00 80.12 68 GLY A O 1
ATOM 508 N N . ASP A 1 69 ? -2.579 5.386 -10.200 1.00 91.06 69 ASP A N 1
ATOM 509 C CA . ASP A 1 69 ? -2.100 6.752 -9.975 1.00 91.06 69 ASP A CA 1
ATOM 510 C C . ASP A 1 69 ? -0.579 6.876 -10.210 1.00 91.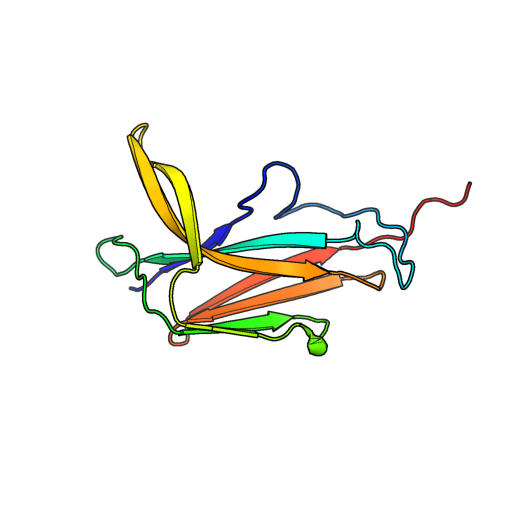06 69 ASP A C 1
ATOM 512 O O . ASP A 1 69 ? 0.125 5.881 -10.428 1.00 91.06 69 ASP A O 1
ATOM 516 N N . VAL A 1 70 ? -0.065 8.106 -10.192 1.00 92.88 70 VAL A N 1
ATOM 517 C CA . VAL A 1 70 ? 1.350 8.453 -10.343 1.00 92.88 70 VAL A CA 1
ATOM 518 C C . VAL A 1 70 ? 1.781 9.450 -9.275 1.00 92.88 70 VAL A C 1
ATOM 520 O O . VAL A 1 70 ? 1.036 10.351 -8.904 1.00 92.88 70 VAL A O 1
ATOM 523 N N . LEU A 1 71 ? 3.029 9.354 -8.822 1.00 89.50 71 LEU A N 1
ATOM 524 C CA . LEU A 1 71 ? 3.613 10.370 -7.952 1.00 89.50 71 LEU A CA 1
ATOM 525 C C . LEU A 1 71 ? 5.051 10.708 -8.353 1.00 89.50 71 LEU A C 1
ATOM 527 O O . LEU A 1 71 ? 5.771 9.849 -8.867 1.00 89.50 71 LEU A O 1
ATOM 531 N N . PRO A 1 72 ? 5.500 11.956 -8.138 1.00 87.81 72 PRO A N 1
ATOM 532 C CA . PRO A 1 72 ? 6.884 12.326 -8.378 1.00 87.81 72 PRO A CA 1
ATOM 533 C C . PRO A 1 72 ? 7.800 11.745 -7.293 1.00 87.81 72 PRO A C 1
ATOM 535 O O . PRO A 1 72 ? 7.640 12.044 -6.111 1.00 87.81 72 PRO A O 1
ATOM 538 N N . GLN A 1 73 ? 8.792 10.960 -7.702 1.00 82.81 73 GLN A N 1
ATOM 539 C CA . GLN A 1 73 ? 9.912 10.531 -6.867 1.00 82.81 73 GLN A CA 1
ATOM 540 C C . GLN A 1 73 ? 11.194 11.218 -7.318 1.00 82.81 73 GLN A C 1
ATOM 542 O O . GLN A 1 73 ? 11.341 11.561 -8.488 1.00 82.81 73 GLN A O 1
ATOM 547 N N . TYR A 1 74 ? 12.117 11.427 -6.386 1.00 81.44 74 TYR A N 1
ATOM 548 C CA . TYR A 1 74 ? 13.454 11.911 -6.702 1.00 81.44 74 TYR A CA 1
ATOM 549 C C . TYR A 1 74 ? 14.434 10.753 -6.568 1.00 81.44 74 TYR A C 1
ATOM 551 O O . TYR A 1 74 ? 14.589 10.193 -5.484 1.00 81.44 74 TYR A O 1
ATOM 559 N N . GLU A 1 75 ? 15.082 10.406 -7.673 1.00 81.31 75 GLU A N 1
ATOM 560 C CA . GLU A 1 75 ? 16.154 9.416 -7.724 1.00 81.31 75 GLU A CA 1
ATOM 561 C C . GLU A 1 75 ? 17.393 10.115 -8.280 1.00 81.31 75 GLU A C 1
ATOM 563 O O . GLU A 1 75 ? 17.355 10.661 -9.380 1.00 81.31 75 GLU A O 1
ATOM 568 N N . ASN A 1 76 ? 18.476 10.160 -7.497 1.00 85.44 76 ASN A N 1
ATOM 569 C CA . ASN A 1 76 ? 19.710 10.878 -7.849 1.00 85.44 76 ASN A CA 1
ATOM 570 C C . ASN A 1 76 ? 19.456 12.327 -8.313 1.00 85.44 76 ASN A C 1
ATOM 572 O O . ASN A 1 76 ? 19.960 12.746 -9.349 1.00 85.44 76 ASN A O 1
ATOM 576 N N . GLU A 1 77 ? 18.624 13.067 -7.569 1.00 88.88 77 GLU A N 1
ATOM 577 C CA . GLU A 1 77 ? 18.205 14.453 -7.869 1.00 88.88 77 GLU A CA 1
ATOM 578 C C . GLU A 1 77 ? 17.351 14.624 -9.140 1.00 88.88 77 GLU A C 1
ATOM 580 O O . GLU A 1 77 ? 16.847 15.715 -9.411 1.00 88.88 77 GLU A O 1
ATOM 585 N N . VAL A 1 78 ? 17.088 13.546 -9.883 1.00 89.00 78 VAL A N 1
ATOM 586 C CA . VAL A 1 78 ? 16.195 13.555 -11.041 1.00 89.00 78 VAL A CA 1
ATOM 587 C C . VAL A 1 78 ? 14.771 13.266 -10.588 1.00 89.00 78 VAL A C 1
ATOM 589 O O . VAL A 1 78 ? 14.496 12.278 -9.907 1.00 89.00 78 VAL A O 1
ATOM 592 N N . ARG A 1 79 ? 13.837 14.131 -10.991 1.00 89.56 79 ARG A N 1
ATOM 593 C CA . ARG A 1 79 ? 12.406 13.921 -10.765 1.00 89.56 79 ARG A CA 1
ATOM 594 C C . ARG A 1 79 ? 11.865 12.896 -11.763 1.00 89.56 79 ARG A C 1
ATOM 596 O O . ARG A 1 79 ? 11.812 13.169 -12.959 1.00 89.56 79 ARG A O 1
ATOM 603 N N . ILE A 1 80 ? 11.394 11.763 -11.258 1.00 88.88 80 ILE A N 1
ATOM 604 C CA . ILE A 1 80 ? 10.781 10.675 -12.021 1.00 88.88 80 ILE A CA 1
ATOM 605 C C . ILE A 1 80 ? 9.294 10.606 -11.671 1.00 88.88 80 ILE A C 1
ATOM 607 O O . ILE A 1 80 ? 8.918 10.649 -10.502 1.00 88.88 80 ILE A O 1
ATOM 611 N N . ILE A 1 81 ? 8.431 10.518 -12.684 1.00 90.94 81 ILE A N 1
ATOM 612 C CA . ILE A 1 81 ? 7.002 10.260 -12.475 1.00 90.94 81 ILE A CA 1
ATOM 613 C C . ILE A 1 81 ? 6.815 8.751 -12.347 1.00 90.94 81 ILE A C 1
ATOM 615 O O . ILE A 1 81 ? 6.896 8.026 -13.339 1.00 90.94 81 ILE A O 1
ATOM 619 N N . THR A 1 82 ? 6.578 8.288 -11.124 1.00 91.62 82 THR A N 1
ATOM 620 C CA . THR A 1 82 ? 6.509 6.864 -10.808 1.00 91.62 82 THR A CA 1
ATOM 621 C C . THR A 1 82 ? 5.052 6.432 -10.642 1.00 91.62 82 THR A C 1
ATOM 623 O O . THR A 1 82 ? 4.363 6.951 -9.760 1.00 91.62 82 THR A O 1
ATOM 626 N N . PRO A 1 83 ? 4.553 5.498 -11.470 1.00 94.12 83 PRO A N 1
ATOM 627 C CA . PRO A 1 83 ? 3.227 4.927 -11.295 1.00 94.12 83 PRO A CA 1
ATOM 628 C C . PRO A 1 83 ? 3.201 3.991 -10.085 1.00 94.12 83 PRO A C 1
ATOM 630 O O . PRO A 1 83 ? 4.198 3.335 -9.772 1.00 94.12 83 PRO A O 1
ATOM 633 N N . PHE A 1 84 ? 2.055 3.912 -9.419 1.00 95.19 84 PHE A N 1
ATOM 634 C CA . PHE A 1 84 ? 1.875 3.036 -8.268 1.00 95.19 84 PHE A CA 1
ATOM 635 C C . PHE A 1 84 ? 0.453 2.468 -8.195 1.00 95.19 84 PHE A C 1
ATOM 637 O O . PHE A 1 84 ? -0.469 2.919 -8.880 1.00 95.19 84 PHE A O 1
ATOM 644 N N . TYR A 1 85 ? 0.293 1.435 -7.373 1.00 95.81 85 TYR A N 1
ATOM 645 C CA . TYR A 1 85 ? -0.982 0.785 -7.084 1.00 95.81 85 TYR A CA 1
ATOM 646 C C . TYR A 1 85 ? -1.522 1.354 -5.763 1.00 95.81 85 TYR A C 1
ATOM 648 O O . TYR A 1 85 ? -0.986 0.989 -4.714 1.00 95.81 85 TYR A O 1
ATOM 656 N N . PRO A 1 86 ? -2.499 2.283 -5.791 1.00 94.94 86 PRO A N 1
ATOM 657 C CA . PRO A 1 86 ? -2.993 2.949 -4.588 1.00 94.94 86 PRO A CA 1
ATOM 658 C C . PRO A 1 86 ? -3.855 2.016 -3.736 1.00 94.94 86 PRO A C 1
ATOM 660 O O . PRO A 1 86 ? -4.654 1.233 -4.258 1.00 94.94 86 PRO A O 1
ATOM 663 N N . PHE A 1 87 ? -3.736 2.145 -2.418 1.00 93.88 87 PHE A N 1
ATOM 664 C CA . PHE A 1 87 ? -4.543 1.417 -1.452 1.00 93.88 87 PHE A CA 1
ATOM 665 C C . PHE A 1 87 ? -4.889 2.299 -0.252 1.00 93.88 87 PHE A C 1
ATOM 667 O O . PHE A 1 87 ? -4.016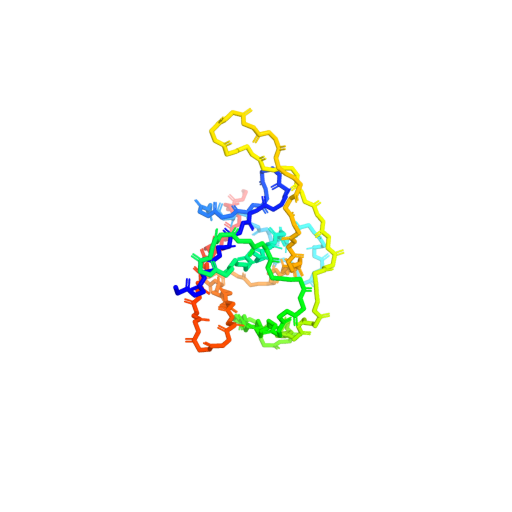 2.681 0.524 1.00 93.88 87 PHE A O 1
ATOM 674 N N . HIS A 1 88 ? -6.181 2.567 -0.105 1.00 92.62 88 HIS A N 1
ATOM 675 C CA . HIS A 1 88 ? -6.756 3.214 1.064 1.00 92.62 88 HIS A CA 1
ATOM 676 C C . HIS A 1 88 ? -7.085 2.147 2.107 1.00 92.62 88 HIS A C 1
ATOM 678 O O . HIS A 1 88 ? -7.751 1.164 1.771 1.00 92.62 88 HIS A O 1
ATOM 684 N N . TYR A 1 89 ? -6.632 2.343 3.344 1.00 91.44 89 TYR A N 1
ATOM 685 C CA . TYR A 1 89 ? -6.922 1.438 4.451 1.00 91.44 89 TYR A CA 1
ATOM 686 C C . TYR A 1 89 ? -7.526 2.194 5.628 1.00 91.44 89 TYR A C 1
ATOM 688 O O . TYR A 1 89 ? -6.883 3.087 6.185 1.00 91.44 89 TYR A O 1
ATOM 696 N N . GLU A 1 90 ? -8.726 1.790 6.030 1.00 90.12 90 GLU A N 1
ATOM 697 C CA . GLU A 1 90 ? -9.407 2.268 7.231 1.00 90.12 90 GLU A CA 1
ATOM 698 C C . GLU A 1 90 ? -9.127 1.321 8.400 1.00 90.12 90 GLU A C 1
ATOM 700 O O . GLU A 1 90 ? -9.148 0.101 8.244 1.00 90.12 90 GLU A O 1
ATOM 705 N N . PHE A 1 91 ? -8.927 1.840 9.606 1.00 85.88 91 PHE A N 1
ATOM 706 C CA . PHE A 1 91 ? -8.781 1.000 10.798 1.00 85.88 91 PHE A CA 1
ATOM 707 C C . PHE A 1 91 ? -9.833 1.355 11.843 1.00 85.88 91 PHE A C 1
ATOM 709 O O . PHE A 1 91 ? -9.971 2.496 12.278 1.00 85.88 91 PHE A O 1
ATOM 716 N N . LYS A 1 92 ? -10.591 0.329 12.241 1.00 81.06 92 LYS A N 1
ATOM 717 C CA . LYS A 1 92 ? -11.786 0.439 13.097 1.00 81.06 92 LYS A CA 1
ATOM 718 C C . LYS A 1 92 ? -11.550 -0.061 14.521 1.00 81.06 92 LYS A C 1
ATOM 720 O O . LYS A 1 92 ? -12.419 0.070 15.378 1.00 81.06 92 LYS A O 1
ATOM 725 N N . THR A 1 93 ? -10.389 -0.656 14.770 1.00 84.44 93 THR A N 1
ATOM 726 C CA . THR A 1 93 ? -10.019 -1.287 16.038 1.00 84.44 93 THR A CA 1
ATOM 727 C C . THR A 1 93 ? -8.654 -0.793 16.496 1.00 84.44 93 THR A C 1
ATOM 729 O O . THR A 1 93 ? -7.860 -0.318 15.692 1.00 84.44 93 THR A O 1
ATOM 732 N N . VAL A 1 94 ? -8.384 -0.900 17.798 1.00 86.06 94 VAL A N 1
ATOM 733 C CA . VAL A 1 94 ? -7.018 -0.779 18.327 1.00 86.06 94 VAL A CA 1
ATOM 734 C C . VAL A 1 94 ? -6.238 -2.068 18.089 1.00 86.06 94 VAL A C 1
ATOM 736 O O . VAL A 1 94 ? -6.830 -3.137 17.939 1.00 86.06 94 VAL A O 1
ATOM 739 N N . GLY A 1 95 ? -4.916 -1.969 18.156 1.00 88.88 95 GLY A N 1
ATOM 740 C CA . GLY A 1 95 ? -3.990 -3.080 17.995 1.00 88.88 95 GLY A CA 1
ATOM 741 C C . GLY A 1 95 ? -3.152 -2.948 16.733 1.00 88.88 95 GLY A C 1
ATOM 742 O O . GLY A 1 95 ? -3.083 -1.885 16.117 1.00 88.88 95 GLY A O 1
ATOM 743 N N . ASP A 1 96 ? -2.491 -4.040 16.372 1.00 91.44 96 ASP A N 1
ATOM 744 C CA . ASP A 1 96 ? -1.670 -4.094 15.172 1.00 91.44 96 ASP A CA 1
ATOM 745 C C . ASP A 1 96 ? -2.515 -4.464 13.951 1.00 91.44 96 ASP A C 1
ATOM 747 O O . ASP A 1 96 ? -3.248 -5.454 13.946 1.00 91.44 96 ASP A O 1
ATOM 751 N N . HIS A 1 97 ? -2.373 -3.662 12.901 1.00 91.19 97 HIS A N 1
ATOM 752 C CA . HIS A 1 97 ? -2.970 -3.869 11.593 1.00 91.19 97 HIS A CA 1
ATOM 753 C C . HIS A 1 97 ? -1.850 -4.099 10.583 1.00 91.19 97 HIS A C 1
ATOM 755 O O . HIS A 1 97 ? -1.061 -3.196 10.303 1.00 91.19 97 HIS A O 1
ATOM 761 N N . THR A 1 98 ? -1.776 -5.302 10.030 1.00 93.81 98 THR A N 1
ATOM 762 C CA . THR A 1 98 ? -0.802 -5.679 9.010 1.00 93.81 98 THR A CA 1
ATOM 763 C C . THR A 1 98 ? -1.457 -5.658 7.640 1.00 93.81 98 THR A C 1
ATOM 765 O O . THR A 1 98 ? -2.501 -6.270 7.433 1.00 93.81 98 THR A O 1
ATOM 768 N N . ILE A 1 99 ? -0.818 -4.966 6.699 1.00 95.44 99 ILE A N 1
ATOM 769 C CA . ILE A 1 99 ? -1.204 -4.899 5.294 1.00 95.44 99 ILE A CA 1
ATOM 770 C C . ILE A 1 99 ? -0.062 -5.495 4.480 1.00 95.44 99 ILE A C 1
ATOM 772 O O . ILE A 1 99 ? 1.071 -5.017 4.548 1.00 95.44 99 ILE A O 1
ATOM 776 N N . THR A 1 100 ? -0.366 -6.535 3.712 1.00 97.06 100 THR A N 1
ATOM 777 C CA . THR A 1 100 ? 0.576 -7.264 2.864 1.00 97.06 100 THR A CA 1
ATOM 778 C C . THR A 1 100 ? 0.245 -7.021 1.404 1.00 97.06 100 THR A C 1
ATOM 780 O O . THR A 1 100 ? -0.896 -7.186 0.981 1.00 97.06 100 THR A O 1
ATOM 783 N N . PHE A 1 101 ? 1.262 -6.674 0.624 1.00 97.38 101 PHE A N 1
ATOM 784 C CA . PHE A 1 101 ? 1.190 -6.565 -0.825 1.00 97.38 101 PHE A CA 1
ATOM 785 C C . PHE A 1 101 ? 1.939 -7.734 -1.451 1.00 97.38 101 PHE A C 1
ATOM 787 O O . PHE A 1 101 ? 3.056 -8.041 -1.035 1.00 97.38 101 PHE A O 1
ATOM 794 N N . SER A 1 102 ? 1.352 -8.357 -2.470 1.00 97.31 102 SER A N 1
ATOM 795 C CA . SER A 1 102 ? 1.956 -9.460 -3.211 1.00 97.31 102 SER A CA 1
ATOM 796 C C . SER A 1 102 ? 1.882 -9.253 -4.721 1.00 97.31 102 SER A C 1
ATOM 798 O O . SER A 1 102 ? 0.843 -8.848 -5.248 1.00 97.31 102 SER A O 1
ATOM 800 N N . VAL A 1 103 ? 2.989 -9.551 -5.408 1.00 96.06 103 VAL A N 1
ATOM 801 C CA . VAL A 1 103 ? 3.117 -9.561 -6.872 1.00 96.06 103 VAL A CA 1
ATOM 802 C C . VAL A 1 103 ? 4.047 -10.699 -7.279 1.00 96.06 103 VAL A C 1
ATOM 804 O O . VAL A 1 103 ? 5.203 -10.695 -6.869 1.00 96.06 103 VAL A O 1
ATOM 807 N N . ASN A 1 104 ? 3.581 -11.632 -8.118 1.00 89.88 104 ASN A N 1
ATOM 808 C CA . ASN A 1 104 ? 4.391 -12.737 -8.664 1.00 89.88 104 ASN A CA 1
ATOM 809 C C . ASN A 1 104 ? 5.281 -13.419 -7.600 1.00 89.88 104 ASN A C 1
ATOM 811 O O . ASN A 1 104 ? 6.500 -13.469 -7.749 1.00 89.88 104 ASN A O 1
ATOM 815 N N . ASP A 1 105 ? 4.669 -13.870 -6.501 1.00 89.56 105 ASP A N 1
ATOM 816 C CA . ASP A 1 105 ? 5.317 -14.536 -5.354 1.00 89.56 105 ASP A CA 1
ATOM 817 C C . ASP A 1 105 ? 6.262 -13.667 -4.501 1.00 89.56 105 ASP A C 1
ATOM 819 O O . ASP A 1 105 ? 6.807 -14.135 -3.502 1.00 89.56 105 ASP A O 1
ATOM 823 N N . ILE A 1 106 ? 6.426 -12.386 -4.831 1.00 94.69 106 ILE A N 1
ATOM 824 C CA . ILE A 1 106 ? 7.140 -11.416 -3.997 1.00 94.69 106 ILE A CA 1
ATOM 825 C C . ILE A 1 106 ? 6.129 -10.756 -3.068 1.00 94.69 106 ILE A C 1
ATOM 827 O O . ILE A 1 106 ? 5.069 -10.315 -3.513 1.00 94.69 106 ILE A O 1
ATOM 831 N N . THR A 1 107 ? 6.465 -10.666 -1.784 1.00 96.00 107 THR A N 1
ATOM 832 C CA . THR A 1 107 ? 5.612 -10.058 -0.758 1.00 96.00 107 THR A CA 1
ATOM 833 C C . THR A 1 107 ? 6.367 -9.019 0.053 1.00 96.00 107 THR A C 1
ATOM 835 O O . THR A 1 107 ? 7.532 -9.226 0.387 1.00 96.00 107 THR A O 1
ATOM 838 N N . ASP A 1 108 ? 5.682 -7.940 0.413 1.00 95.38 108 ASP A N 1
ATOM 839 C CA . ASP A 1 108 ? 6.153 -6.934 1.365 1.00 95.38 108 ASP A CA 1
ATOM 840 C C . ASP A 1 108 ? 4.982 -6.529 2.266 1.00 95.38 108 ASP A C 1
ATOM 842 O O . ASP A 1 108 ? 3.813 -6.698 1.899 1.00 95.38 108 ASP A O 1
ATOM 846 N N . SER A 1 109 ? 5.264 -6.041 3.469 1.00 94.81 109 SER A N 1
ATOM 847 C CA . SER A 1 109 ? 4.226 -5.743 4.455 1.00 94.81 109 SER A CA 1
ATOM 848 C C . SER A 1 109 ? 4.539 -4.509 5.280 1.00 94.81 109 SER A C 1
ATOM 850 O O . SER A 1 109 ? 5.687 -4.217 5.605 1.00 94.81 109 SER A O 1
ATOM 852 N N . VAL A 1 110 ? 3.481 -3.816 5.689 1.00 91.31 110 VAL A N 1
ATOM 853 C CA . VAL A 1 110 ? 3.539 -2.787 6.724 1.00 91.31 110 VAL A CA 1
ATOM 854 C C . VAL A 1 110 ? 2.644 -3.190 7.883 1.00 91.31 110 VAL A C 1
ATOM 856 O O . VAL A 1 110 ? 1.519 -3.639 7.675 1.00 91.31 110 VAL A O 1
ATOM 859 N N . THR A 1 111 ? 3.135 -2.985 9.101 1.00 90.75 111 THR A N 1
ATOM 860 C CA . THR A 1 111 ? 2.317 -3.045 10.312 1.00 90.75 111 THR A CA 1
ATOM 861 C C . THR A 1 111 ? 2.114 -1.639 10.857 1.00 90.75 111 THR A C 1
ATOM 863 O O . THR A 1 111 ? 3.062 -0.861 10.980 1.00 90.75 111 THR A O 1
ATOM 866 N N . LEU A 1 112 ? 0.864 -1.320 11.168 1.00 86.62 112 LEU A N 1
ATOM 867 C CA . LEU A 1 112 ? 0.431 -0.101 11.833 1.00 86.62 112 LEU A CA 1
ATOM 868 C C . LEU A 1 112 ? -0.003 -0.479 13.241 1.00 86.62 112 LEU A C 1
ATOM 870 O O . LEU A 1 112 ? -0.845 -1.360 13.392 1.00 86.62 112 LEU A O 1
ATOM 874 N N . THR A 1 113 ? 0.508 0.209 14.253 1.00 88.12 113 THR A N 1
ATOM 875 C CA . THR A 1 113 ? 0.005 0.054 15.620 1.00 88.12 113 THR A CA 1
ATOM 876 C C . THR A 1 113 ? -0.980 1.179 15.908 1.00 88.12 113 THR A C 1
ATOM 878 O O . THR A 1 113 ? -0.606 2.357 15.914 1.00 88.12 113 THR A O 1
ATOM 881 N N . VAL A 1 114 ? -2.238 0.806 16.131 1.00 85.19 114 VAL A N 1
ATOM 882 C CA . VAL A 1 114 ? -3.343 1.707 16.460 1.00 85.19 114 VAL A CA 1
ATOM 883 C C . VAL A 1 114 ? -3.567 1.676 17.965 1.00 85.19 114 VAL A C 1
ATOM 885 O O . VAL A 1 114 ? -3.853 0.625 18.541 1.00 85.19 114 VAL A O 1
ATOM 888 N N . VAL A 1 115 ? -3.452 2.829 18.618 1.00 84.19 115 VAL A N 1
ATOM 889 C CA . VAL A 1 115 ? -3.655 2.960 20.068 1.00 84.19 115 VAL A CA 1
ATOM 890 C C . VAL A 1 115 ? -4.894 3.792 20.370 1.00 84.19 115 VAL A C 1
ATOM 892 O O . VAL A 1 115 ? -5.236 4.708 19.619 1.00 84.19 115 VAL A O 1
ATOM 895 N N . ALA A 1 116 ? -5.558 3.473 21.483 1.00 78.69 116 ALA A N 1
ATOM 896 C CA . ALA A 1 116 ? -6.653 4.284 22.002 1.00 78.69 116 ALA A CA 1
ATOM 897 C C . ALA A 1 116 ? -6.148 5.691 22.387 1.00 78.69 116 ALA A C 1
ATOM 899 O O . ALA A 1 116 ? -4.982 5.831 22.766 1.00 78.69 116 ALA A O 1
ATOM 900 N N . PRO A 1 117 ? -7.000 6.728 22.317 1.00 71.62 117 PRO A N 1
ATOM 901 C CA . PRO A 1 117 ? -6.668 8.034 22.875 1.00 71.62 117 PRO A CA 1
ATOM 902 C C . PRO A 1 117 ? -6.465 7.928 24.393 1.00 71.62 117 PRO A C 1
ATOM 904 O O . PRO A 1 117 ? -7.126 7.121 25.054 1.00 71.62 117 PRO A O 1
ATOM 907 N N . ASP A 1 118 ? -5.593 8.774 24.944 1.00 71.44 118 ASP A N 1
ATOM 908 C CA . ASP A 1 118 ? -5.464 8.902 26.395 1.00 71.44 118 ASP A CA 1
ATOM 909 C C . ASP A 1 118 ? -6.818 9.314 27.009 1.00 71.44 118 ASP A C 1
ATOM 911 O O . ASP A 1 118 ? -7.533 10.141 26.426 1.00 71.44 118 ASP A O 1
ATOM 915 N N . PRO A 1 119 ? -7.206 8.746 28.166 1.00 66.31 119 PRO A N 1
ATOM 916 C CA . PRO A 1 119 ? -8.406 9.180 28.867 1.00 66.31 119 PRO A CA 1
ATOM 917 C C . PRO A 1 119 ? -8.262 10.651 29.289 1.00 66.31 119 PRO A C 1
ATOM 919 O O . PRO A 1 119 ? -7.237 11.037 29.854 1.00 66.31 119 PRO A O 1
ATOM 922 N N . VAL A 1 120 ? -9.291 11.452 28.987 1.00 60.28 120 VAL A N 1
ATOM 923 C CA . VAL A 1 120 ? -9.405 12.875 29.368 1.00 60.28 120 VAL A CA 1
ATOM 924 C C . VAL A 1 120 ? -9.688 13.018 30.858 1.00 60.28 120 VAL A C 1
ATOM 926 O O . VAL A 1 120 ? -10.533 12.244 31.365 1.00 60.28 120 VAL A O 1
#

Organism: NCBI:txid1070528

pLDDT: mean 85.05, std 13.03, range [44.91, 98.0]

Foldseek 3Di:
DKDKDKDQQDPPFDADDADEDALDQDDPPQKGKMWMFIADPVRHTDFAFWKWKDKPPRVQTDTDGGFPDWDWDADPNDTDTTTIHMGMDGDNDAAKMKMWIDTPNDIDIGIYGYDYDDDD

Radius of gyration: 15.4 Å; Cα contacts (8 Å, |Δi|>4): 259; chains: 1; bounding box: 38×29×45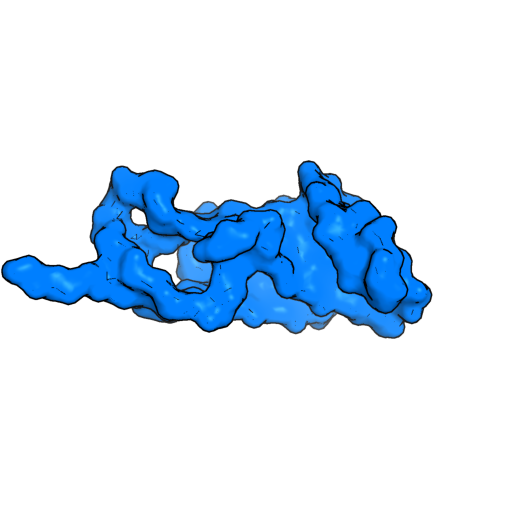 Å

Mean predicted aligned error: 6.08 Å

Solvent-accessible surface area (backbone atoms only — not comparable to full-atom values): 7077 Å² total; per-residue (Å²): 103,73,46,75,44,82,44,45,82,44,88,94,33,46,82,89,49,79,42,79,37,75,61,43,96,81,50,93,77,41,55,38,38,35,26,38,34,40,24,40,68,88,65,49,74,54,55,72,50,62,37,42,35,46,36,71,56,65,91,69,42,44,76,43,81,34,50,77,46,71,46,81,42,74,58,95,86,40,80,41,83,43,60,22,39,71,42,80,46,77,57,60,61,68,45,78,40,44,40,35,44,33,45,94,93,44,73,52,73,49,69,37,44,30,36,70,62,80,87,130